Protein AF-A0A0S7EN41-F1 (afdb_monomer_lite)

Radius of gyration: 33.63 Å; chains: 1; bounding box: 74×24×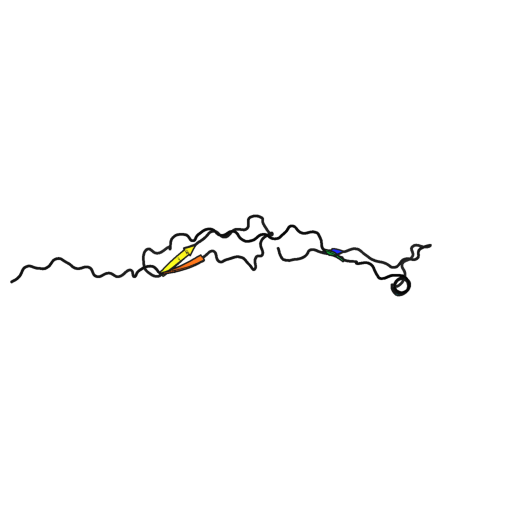102 Å

Secondary structure (DSSP, 8-state):
-----EEE----EE-TTT--EE-THHHHTTSPPPPSEEEPP-PPP-PPEEPPP---S-SSSEEEEE--EE-SSTTTS-GGGPPPSEEEEE---S----PPPPPPP-

Structure (mmCIF, N/CA/C/O backbone):
data_AF-A0A0S7EN41-F1
#
_entry.id   AF-A0A0S7EN41-F1
#
loop_
_atom_site.group_PDB
_atom_site.id
_atom_site.type_symbol
_atom_site.label_atom_id
_atom_site.label_alt_id
_atom_site.label_comp_id
_atom_site.label_asym_id
_atom_site.label_entity_id
_atom_site.label_seq_id
_atom_site.pdbx_PDB_ins_code
_atom_site.Cartn_x
_atom_site.Cartn_y
_atom_site.Cartn_z
_atom_site.occupancy
_atom_site.B_iso_or_equiv
_atom_site.auth_seq_id
_atom_site.auth_comp_id
_atom_site.auth_asym_id
_atom_site.auth_atom_id
_atom_site.pdbx_PDB_model_num
ATOM 1 N N . CYS A 1 1 ? 4.178 3.825 -6.348 1.00 71.81 1 CYS A N 1
ATOM 2 C CA . CYS A 1 1 ? 5.405 3.007 -6.359 1.00 71.81 1 CYS A CA 1
ATOM 3 C C . CYS A 1 1 ? 5.041 1.666 -6.977 1.00 71.81 1 CYS A C 1
ATOM 5 O O . CYS A 1 1 ? 3.946 1.200 -6.700 1.00 71.81 1 CYS A O 1
ATOM 7 N N . GLY A 1 2 ? 5.892 1.078 -7.824 1.00 65.38 2 GLY A N 1
ATOM 8 C CA . GLY A 1 2 ? 5.617 -0.250 -8.403 1.00 65.38 2 GLY A CA 1
ATOM 9 C C . GLY A 1 2 ? 5.569 -0.317 -9.929 1.00 65.38 2 GLY A C 1
ATOM 10 O O . GLY A 1 2 ? 5.233 -1.357 -10.482 1.00 65.38 2 GLY A O 1
ATOM 11 N N . SER A 1 3 ? 5.938 0.754 -10.633 1.00 71.50 3 SER A N 1
ATOM 12 C CA . SER A 1 3 ? 6.111 0.711 -12.088 1.00 71.50 3 SER A CA 1
ATOM 13 C C . SER A 1 3 ? 7.422 1.387 -12.461 1.00 71.50 3 SER A C 1
ATOM 15 O O . SER A 1 3 ? 7.564 2.608 -12.341 1.00 71.50 3 SER A O 1
ATOM 17 N N . VAL A 1 4 ? 8.387 0.577 -12.904 1.00 76.31 4 VAL A N 1
ATOM 18 C CA . VAL A 1 4 ? 9.667 1.065 -13.423 1.00 76.31 4 VAL A CA 1
ATOM 19 C C . VAL A 1 4 ? 9.377 1.865 -14.688 1.00 76.31 4 VAL A C 1
ATOM 21 O O . VAL A 1 4 ? 9.035 1.300 -15.728 1.00 76.31 4 VAL A O 1
ATOM 24 N N . ARG A 1 5 ? 9.503 3.193 -14.610 1.00 81.88 5 ARG A N 1
ATOM 25 C CA . ARG A 1 5 ? 9.435 4.031 -15.812 1.00 81.88 5 ARG A CA 1
ATOM 26 C C . ARG A 1 5 ? 10.662 3.745 -16.666 1.00 81.88 5 ARG A C 1
ATOM 28 O O . ARG A 1 5 ? 11.782 3.752 -16.156 1.00 81.88 5 ARG A O 1
ATOM 35 N N . ARG A 1 6 ? 10.449 3.511 -17.959 1.00 88.94 6 ARG A N 1
ATOM 36 C CA . ARG A 1 6 ? 11.523 3.358 -18.943 1.00 88.94 6 ARG A CA 1
ATOM 37 C C . ARG A 1 6 ? 11.561 4.572 -19.860 1.00 88.94 6 ARG A C 1
ATOM 39 O O . ARG A 1 6 ? 10.518 5.095 -20.240 1.00 88.94 6 ARG A O 1
ATOM 46 N N . ARG A 1 7 ? 12.769 4.994 -20.226 1.00 90.31 7 ARG A N 1
ATOM 47 C CA . ARG A 1 7 ? 13.026 5.919 -21.335 1.00 90.31 7 ARG A CA 1
ATOM 48 C C . ARG A 1 7 ? 13.486 5.127 -22.551 1.00 90.31 7 ARG A C 1
ATOM 50 O O . ARG A 1 7 ? 14.232 4.161 -22.393 1.00 90.31 7 ARG A O 1
ATOM 57 N N . HIS A 1 8 ? 13.067 5.556 -23.735 1.00 93.88 8 HIS A N 1
ATOM 58 C CA . HIS A 1 8 ? 13.398 4.915 -25.005 1.00 93.88 8 HIS A CA 1
ATOM 59 C C . HIS A 1 8 ? 14.247 5.849 -25.872 1.00 93.88 8 HIS A C 1
ATOM 61 O O . HIS A 1 8 ? 14.095 7.067 -25.807 1.00 93.88 8 HIS A O 1
ATOM 67 N N . ARG A 1 9 ? 15.139 5.273 -26.677 1.00 93.19 9 ARG A N 1
ATOM 68 C CA . ARG A 1 9 ? 15.872 5.960 -27.744 1.00 93.19 9 ARG A CA 1
ATOM 69 C C . ARG A 1 9 ? 15.840 5.118 -29.009 1.00 93.19 9 ARG A C 1
ATOM 71 O O . ARG A 1 9 ? 15.860 3.886 -28.926 1.00 93.19 9 ARG A O 1
ATOM 78 N N . ASP A 1 10 ? 15.832 5.783 -30.156 1.00 92.12 10 ASP A N 1
ATOM 79 C CA . ASP A 1 10 ? 15.975 5.083 -31.424 1.00 92.12 10 ASP A CA 1
ATOM 80 C C . ASP A 1 10 ? 17.423 4.612 -31.614 1.00 92.12 10 ASP A C 1
ATOM 82 O O . ASP A 1 10 ? 18.377 5.288 -31.224 1.00 92.12 10 ASP A O 1
ATOM 86 N N . VAL A 1 11 ? 17.579 3.408 -32.160 1.00 92.94 11 VAL A N 1
ATOM 87 C CA . VAL A 1 11 ? 18.883 2.777 -32.387 1.00 92.94 11 VAL A CA 1
ATOM 88 C C . VAL A 1 11 ? 18.894 2.235 -33.803 1.00 92.94 11 VAL A C 1
ATOM 90 O O . VAL A 1 11 ? 18.294 1.183 -34.065 1.00 92.94 11 VAL A O 1
ATOM 93 N N . GLN A 1 12 ? 19.619 2.936 -34.674 1.00 92.81 12 GLN A N 1
ATOM 94 C CA . GLN A 1 12 ? 19.792 2.589 -36.081 1.00 92.81 12 GLN A CA 1
ATOM 95 C C . GLN A 1 12 ? 21.239 2.199 -36.373 1.00 92.81 12 GLN A C 1
ATOM 97 O O . GLN A 1 12 ? 22.179 2.796 -35.851 1.00 92.81 12 GLN A O 1
ATOM 102 N N . CYS A 1 13 ? 21.405 1.185 -37.218 1.00 92.88 13 CYS A N 1
ATOM 103 C CA . CYS A 1 13 ? 22.692 0.891 -37.832 1.00 92.88 13 CYS A CA 1
ATOM 104 C C . CYS A 1 13 ? 22.906 1.926 -38.934 1.00 92.88 13 CYS A C 1
ATOM 106 O O . CYS A 1 13 ? 22.029 2.085 -39.780 1.00 92.88 13 CYS A O 1
ATOM 108 N N . VAL A 1 14 ? 24.025 2.641 -38.914 1.00 94.31 14 VAL A N 1
ATOM 109 C CA . VAL A 1 14 ? 24.341 3.648 -39.930 1.00 94.31 14 VAL A CA 1
ATOM 110 C C . VAL A 1 14 ? 25.723 3.396 -40.497 1.00 94.31 14 VAL A C 1
ATOM 112 O O . VAL A 1 14 ? 26.624 2.960 -39.783 1.00 94.31 14 VAL A O 1
ATOM 115 N N . ASP A 1 15 ? 25.881 3.691 -41.779 1.00 91.06 15 ASP A N 1
ATOM 116 C CA . ASP A 1 15 ? 27.187 3.714 -42.418 1.00 91.06 15 ASP A CA 1
ATOM 117 C C . ASP A 1 15 ? 28.048 4.863 -41.859 1.00 91.06 15 ASP A C 1
ATOM 119 O O . ASP A 1 15 ? 27.556 5.971 -41.612 1.00 91.06 15 ASP A O 1
ATOM 123 N N . SER A 1 16 ? 29.340 4.616 -41.643 1.00 87.38 16 SER A N 1
ATOM 124 C CA . SER A 1 16 ? 30.233 5.594 -41.013 1.00 87.38 16 SER A CA 1
ATOM 125 C C . SER A 1 16 ? 30.542 6.785 -41.921 1.00 87.38 16 SER A C 1
ATOM 127 O O . SER A 1 16 ? 30.726 7.889 -41.404 1.00 87.38 16 SER A O 1
ATOM 129 N N . GLN A 1 17 ? 30.542 6.577 -43.242 1.00 90.56 17 GLN A N 1
ATOM 130 C CA . GLN A 1 17 ? 30.896 7.587 -44.241 1.00 90.56 17 GLN A CA 1
ATOM 131 C C . GLN A 1 17 ? 29.688 8.432 -44.648 1.00 90.56 17 GLN A C 1
ATOM 133 O O . GLN A 1 17 ? 29.730 9.657 -44.611 1.00 90.56 17 GLN A O 1
ATOM 138 N N . SER A 1 18 ? 28.587 7.774 -45.003 1.00 90.31 18 SER A N 1
ATOM 139 C CA . SER A 1 18 ? 27.397 8.415 -45.570 1.00 90.31 18 SER A CA 1
ATOM 140 C C . SER A 1 18 ? 26.302 8.717 -44.546 1.00 90.31 18 SER A C 1
ATOM 142 O O . SER A 1 18 ? 25.303 9.343 -44.894 1.00 90.31 18 SER A O 1
ATOM 144 N N . LYS A 1 19 ? 26.443 8.241 -43.297 1.00 90.12 19 LYS A N 1
ATOM 145 C CA . LYS A 1 19 ? 25.397 8.282 -42.251 1.00 90.12 19 LYS A CA 1
ATOM 146 C C . LYS A 1 19 ? 24.065 7.656 -42.679 1.00 90.12 19 LYS A C 1
ATOM 148 O O . LYS A 1 19 ? 23.045 7.852 -42.021 1.00 90.12 19 LYS A O 1
ATOM 153 N N . ARG A 1 20 ? 24.060 6.878 -43.764 1.00 92.88 20 ARG A N 1
ATOM 154 C CA . ARG A 1 20 ? 22.857 6.247 -44.293 1.00 92.88 20 ARG A CA 1
ATOM 155 C C . ARG A 1 20 ? 22.399 5.125 -43.356 1.00 92.88 20 ARG A C 1
ATOM 157 O O . ARG A 1 20 ? 23.238 4.320 -42.949 1.00 92.88 20 ARG A O 1
ATOM 164 N N . PRO A 1 21 ? 21.094 5.014 -43.054 1.00 92.81 21 PRO A N 1
ATOM 165 C CA . PRO A 1 21 ? 20.569 3.896 -42.286 1.00 92.81 21 PRO A CA 1
ATOM 166 C C . PRO A 1 21 ? 20.700 2.585 -43.068 1.00 92.81 21 PRO A C 1
ATOM 168 O O . PRO A 1 21 ? 20.321 2.479 -44.237 1.00 92.81 21 PRO A O 1
ATOM 171 N N . LEU A 1 22 ? 21.235 1.576 -42.393 1.00 92.06 22 LEU A N 1
ATOM 172 C CA . LEU A 1 22 ? 21.450 0.224 -42.881 1.00 92.06 22 LEU A CA 1
ATOM 173 C C . LEU A 1 22 ? 20.599 -0.773 -42.092 1.00 92.06 22 LEU A C 1
ATOM 175 O O . LEU A 1 22 ? 20.102 -0.505 -40.995 1.00 92.06 22 LEU A O 1
ATOM 179 N N . ARG A 1 23 ? 20.463 -1.980 -42.645 1.00 91.00 23 ARG A N 1
ATOM 180 C CA . ARG A 1 23 ? 19.815 -3.091 -41.939 1.00 91.00 23 ARG A CA 1
ATOM 181 C C . ARG A 1 23 ? 20.686 -3.568 -40.763 1.00 91.00 23 ARG A C 1
ATOM 183 O O . ARG A 1 23 ? 21.906 -3.617 -40.926 1.00 91.00 23 ARG A O 1
ATOM 190 N N . PRO A 1 24 ? 20.091 -3.998 -39.630 1.00 90.25 24 PRO A N 1
ATOM 191 C CA . PRO A 1 24 ? 20.824 -4.341 -38.405 1.00 90.25 24 PRO A CA 1
ATOM 192 C C . PRO A 1 24 ? 21.929 -5.391 -38.561 1.00 90.25 24 PRO A C 1
ATOM 194 O O . PRO A 1 24 ? 22.927 -5.311 -37.849 1.00 90.25 24 PRO A O 1
ATOM 197 N N . PHE A 1 25 ? 21.777 -6.341 -39.490 1.00 90.69 25 PHE A N 1
ATOM 198 C CA . PHE A 1 25 ? 22.745 -7.424 -39.689 1.00 90.69 25 PHE A CA 1
ATOM 199 C C . PHE A 1 25 ? 24.149 -6.923 -40.056 1.00 90.69 25 PHE A C 1
ATOM 201 O O . PHE A 1 25 ? 25.126 -7.554 -39.673 1.00 90.69 25 PHE A O 1
ATOM 208 N N . HIS A 1 26 ? 24.262 -5.768 -40.726 1.00 91.38 26 HIS A N 1
ATOM 209 C CA . HIS A 1 26 ? 25.560 -5.179 -41.077 1.00 91.38 26 HIS A CA 1
ATOM 210 C C . HIS A 1 26 ? 26.342 -4.709 -39.845 1.00 91.38 26 HIS A C 1
ATOM 212 O O . HIS A 1 26 ? 27.567 -4.736 -39.849 1.00 91.38 26 HIS A O 1
ATOM 218 N N . CYS A 1 27 ? 25.643 -4.271 -38.793 1.00 91.69 27 CYS A N 1
ATOM 219 C CA . CYS A 1 27 ? 26.278 -3.860 -37.544 1.00 91.69 27 CYS A CA 1
ATOM 220 C C . CYS A 1 27 ? 26.481 -5.042 -36.584 1.00 91.69 27 CYS A C 1
ATOM 222 O O . CYS A 1 27 ? 27.441 -5.024 -35.824 1.00 91.69 27 CYS A O 1
ATOM 224 N N . GLN A 1 28 ? 25.622 -6.071 -36.627 1.00 90.50 28 GLN A N 1
ATOM 225 C CA . GLN A 1 28 ? 25.680 -7.237 -35.727 1.00 90.50 28 GLN A CA 1
ATOM 226 C C . GLN A 1 28 ? 26.974 -8.049 -35.842 1.00 90.50 28 GLN A C 1
ATOM 228 O O . GLN A 1 28 ? 27.414 -8.630 -34.854 1.00 90.50 28 GLN A O 1
ATOM 233 N N . THR A 1 29 ? 27.585 -8.087 -37.027 1.00 86.88 29 THR A N 1
ATOM 234 C CA . THR A 1 29 ? 28.872 -8.761 -37.257 1.00 86.88 29 THR A CA 1
ATOM 235 C C . THR A 1 29 ? 30.056 -8.015 -36.641 1.00 86.88 29 THR A C 1
ATOM 237 O O . THR A 1 29 ? 31.105 -8.613 -36.435 1.00 86.88 29 THR A O 1
ATOM 240 N N . VAL A 1 30 ? 29.898 -6.718 -36.354 1.00 88.00 30 VAL A N 1
ATOM 241 C CA . VAL A 1 30 ? 30.955 -5.839 -35.829 1.00 88.00 30 VAL A CA 1
ATOM 242 C C . VAL A 1 30 ? 30.760 -5.561 -34.337 1.00 88.00 30 VAL A C 1
ATOM 244 O O . VAL A 1 30 ? 31.728 -5.438 -33.593 1.00 88.00 30 VAL A O 1
ATOM 247 N N . SER A 1 31 ? 29.511 -5.424 -33.885 1.00 88.56 31 SER A N 1
ATOM 248 C CA . SER A 1 31 ? 29.165 -5.025 -32.521 1.00 88.56 31 SER A CA 1
ATOM 249 C C . SER A 1 31 ? 27.721 -5.407 -32.168 1.00 88.56 31 SER A C 1
ATOM 251 O O . SER A 1 31 ? 26.848 -5.546 -33.029 1.00 88.56 31 SER A O 1
ATOM 253 N N . SER A 1 32 ? 27.441 -5.568 -30.874 1.00 91.19 32 SER A N 1
ATOM 254 C CA . SER A 1 32 ? 26.085 -5.818 -30.392 1.00 91.19 32 SER A CA 1
ATOM 255 C C . SER A 1 32 ? 25.219 -4.554 -30.455 1.00 91.19 32 SER A C 1
ATOM 257 O O . SER A 1 32 ? 25.675 -3.424 -30.268 1.00 91.19 32 SER A O 1
ATOM 259 N N . ARG A 1 33 ? 23.917 -4.735 -30.716 1.00 90.75 33 ARG A N 1
ATOM 260 C CA . ARG A 1 33 ? 22.969 -3.614 -30.753 1.00 90.75 33 ARG A CA 1
ATOM 261 C C . ARG A 1 33 ? 22.894 -2.962 -29.364 1.00 90.75 33 ARG A C 1
ATOM 263 O O . ARG A 1 33 ? 22.559 -3.653 -28.401 1.00 90.75 33 ARG A O 1
ATOM 270 N N . PRO A 1 34 ? 23.127 -1.644 -29.241 1.00 92.69 34 PRO A N 1
ATOM 271 C CA . PRO A 1 34 ? 23.068 -0.985 -27.947 1.00 92.69 34 PRO A CA 1
ATOM 272 C C . PRO A 1 34 ? 21.635 -0.957 -27.404 1.00 92.69 34 PRO A C 1
ATOM 274 O O . PRO A 1 34 ? 20.660 -0.968 -28.160 1.00 92.69 34 PRO A O 1
ATOM 277 N N . LEU A 1 35 ? 21.508 -0.869 -26.077 1.00 92.50 35 LEU A N 1
ATOM 278 C CA . LEU A 1 35 ? 20.211 -0.790 -25.404 1.00 92.50 35 LEU A CA 1
ATOM 279 C C . LEU A 1 35 ? 19.401 0.408 -25.926 1.00 92.50 35 LEU A C 1
ATOM 281 O O . LEU A 1 35 ? 19.878 1.550 -25.912 1.00 92.50 35 LEU A O 1
ATOM 285 N N . SER A 1 36 ? 18.172 0.139 -26.367 1.00 92.94 36 SER A N 1
ATOM 286 C CA . SER A 1 36 ? 17.199 1.138 -26.831 1.00 92.94 36 SER A CA 1
ATOM 287 C C . SER A 1 36 ? 16.251 1.605 -25.727 1.00 92.94 36 SER A C 1
ATOM 289 O O . SER A 1 36 ? 15.540 2.588 -25.907 1.00 92.94 36 SER A O 1
ATOM 291 N N . ALA A 1 37 ? 16.253 0.937 -24.573 1.00 92.94 37 ALA A N 1
ATOM 292 C CA . ALA A 1 37 ? 15.468 1.320 -23.412 1.00 92.94 37 ALA A CA 1
ATOM 293 C C . ALA A 1 37 ? 16.325 1.270 -22.147 1.00 92.94 37 ALA A C 1
ATOM 295 O O . ALA A 1 37 ? 17.100 0.335 -21.948 1.00 92.94 37 ALA A O 1
ATOM 296 N N . LEU A 1 38 ? 16.170 2.271 -21.284 1.00 91.25 38 LEU A N 1
ATOM 297 C CA . LEU A 1 38 ? 16.825 2.335 -19.979 1.00 91.25 38 LEU A CA 1
ATOM 298 C C . LEU A 1 38 ? 15.791 2.645 -18.899 1.00 91.25 38 LEU A C 1
ATOM 300 O O . LEU A 1 38 ? 14.854 3.409 -19.132 1.00 91.25 38 LEU A O 1
ATOM 304 N N . GLY A 1 39 ? 15.974 2.072 -17.711 1.00 89.12 39 GLY A N 1
ATOM 305 C CA . GLY A 1 39 ? 15.197 2.458 -16.537 1.00 89.12 39 GLY A CA 1
ATOM 306 C C . GLY A 1 39 ? 15.495 3.906 -16.155 1.00 89.12 39 GLY A C 1
ATOM 307 O O . GLY A 1 39 ? 16.648 4.341 -16.179 1.00 89.12 39 GLY A O 1
ATOM 308 N N . CYS A 1 40 ? 14.459 4.664 -15.821 1.00 85.12 40 CYS A N 1
ATOM 309 C CA . CYS A 1 40 ? 14.638 5.969 -15.207 1.00 85.12 40 CYS A CA 1
ATOM 310 C C . CYS A 1 40 ? 14.995 5.775 -13.726 1.00 85.12 40 CYS A C 1
ATOM 312 O O . CYS A 1 40 ? 14.361 4.943 -13.070 1.00 85.12 40 CYS A O 1
ATOM 314 N N . PRO A 1 41 ? 15.953 6.543 -13.176 1.00 81.31 41 PRO A N 1
ATOM 315 C CA . PRO A 1 41 ? 16.206 6.535 -11.742 1.00 81.31 41 PRO A CA 1
ATOM 316 C C . PRO A 1 41 ? 14.923 6.941 -11.015 1.00 81.31 41 PRO A C 1
ATOM 318 O O . PRO A 1 41 ? 14.313 7.967 -11.324 1.00 81.31 41 PRO A O 1
ATOM 321 N N . GLN A 1 42 ? 14.477 6.098 -10.088 1.00 77.81 42 GLN A N 1
ATOM 322 C CA . GLN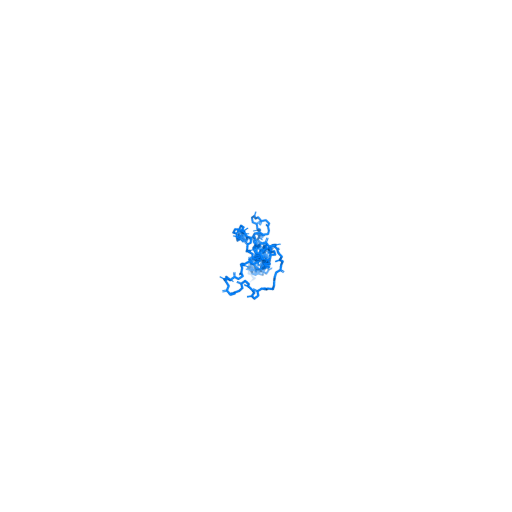 A 1 42 ? 13.287 6.353 -9.288 1.00 77.81 42 GLN A CA 1
ATOM 323 C C . GLN A 1 42 ? 13.688 6.587 -7.842 1.00 77.81 42 GLN A C 1
ATOM 325 O O . GLN A 1 42 ? 14.605 5.948 -7.328 1.00 77.81 42 GLN A O 1
ATOM 330 N N . LYS A 1 43 ? 12.976 7.502 -7.180 1.00 82.62 43 LYS A N 1
ATOM 331 C CA . LYS A 1 43 ? 13.083 7.636 -5.730 1.00 82.62 43 LYS A CA 1
ATOM 332 C C . LYS A 1 43 ? 12.700 6.298 -5.080 1.00 82.62 43 LYS A C 1
ATOM 334 O O . LYS A 1 43 ? 11.774 5.644 -5.573 1.00 82.62 43 LYS A O 1
ATOM 339 N N . PRO A 1 44 ? 13.356 5.909 -3.975 1.00 85.44 44 PRO A N 1
ATOM 340 C CA . PRO A 1 44 ? 12.998 4.694 -3.261 1.00 85.44 44 PRO A CA 1
ATOM 341 C C . PRO A 1 44 ? 11.536 4.755 -2.813 1.00 85.44 44 PRO A C 1
ATOM 343 O O . PRO A 1 44 ? 11.003 5.827 -2.498 1.00 85.44 44 PRO A O 1
ATOM 346 N N . CYS A 1 45 ? 10.881 3.601 -2.801 1.00 88.00 45 CYS A N 1
ATOM 347 C CA . CYS A 1 45 ? 9.520 3.498 -2.299 1.00 88.00 45 CYS A CA 1
ATOM 348 C C . CYS A 1 45 ? 9.469 3.747 -0.791 1.00 88.00 45 CYS A C 1
ATOM 350 O O . CYS A 1 45 ? 10.453 3.549 -0.082 1.00 88.00 45 CYS A O 1
ATOM 352 N N . MET A 1 46 ? 8.314 4.203 -0.322 1.00 91.19 46 MET A N 1
ATOM 353 C CA . MET A 1 46 ? 8.024 4.382 1.095 1.00 91.19 46 MET A CA 1
ATOM 354 C C . MET A 1 46 ? 7.006 3.350 1.558 1.00 91.19 46 MET A C 1
ATOM 356 O O . MET A 1 46 ? 6.205 2.845 0.767 1.00 91.19 46 MET A O 1
ATOM 360 N N . ASN A 1 47 ? 7.035 3.080 2.856 1.00 92.88 47 ASN A N 1
ATOM 361 C CA . ASN A 1 47 ? 6.021 2.278 3.515 1.00 92.88 47 ASN A CA 1
ATOM 362 C C . ASN A 1 47 ? 4.852 3.165 3.947 1.00 92.88 47 ASN A C 1
ATOM 364 O O . ASN A 1 47 ? 5.010 4.370 4.149 1.00 92.88 47 ASN A O 1
ATOM 368 N N . TRP A 1 48 ? 3.682 2.547 4.081 1.00 95.62 48 TRP A N 1
ATOM 369 C CA . TRP A 1 48 ? 2.535 3.192 4.707 1.00 95.62 48 TRP A CA 1
ATOM 370 C C . TRP A 1 48 ? 2.823 3.444 6.182 1.00 95.62 48 TRP A C 1
ATOM 372 O O . TRP A 1 48 ? 3.358 2.573 6.869 1.00 95.62 48 TRP A O 1
ATOM 382 N N . THR A 1 49 ? 2.428 4.618 6.660 1.00 96.62 49 THR A N 1
ATOM 383 C CA . THR A 1 49 ? 2.459 4.944 8.081 1.00 96.62 49 THR A CA 1
ATOM 384 C C . THR A 1 49 ? 1.086 4.669 8.672 1.00 96.62 49 THR A C 1
ATOM 386 O O . THR A 1 49 ? 0.068 5.059 8.096 1.00 96.62 49 THR A O 1
ATOM 389 N N . VAL A 1 50 ? 1.066 3.992 9.820 1.00 97.62 50 VAL A N 1
ATOM 390 C CA . VAL A 1 50 ? -0.159 3.644 10.544 1.00 97.62 50 VAL A CA 1
ATOM 391 C C . VAL A 1 50 ? -0.124 4.233 11.949 1.00 97.62 50 VAL A C 1
ATOM 393 O O . VAL A 1 50 ? 0.913 4.195 12.612 1.00 97.62 50 VAL A O 1
ATOM 396 N N . SER A 1 51 ? -1.248 4.777 12.406 1.00 97.31 51 SER A N 1
ATOM 397 C CA . SER A 1 51 ? -1.428 5.120 13.816 1.00 97.31 51 SER A CA 1
ATOM 398 C C . SER A 1 51 ? -1.816 3.881 14.631 1.00 97.31 51 SER A C 1
ATOM 400 O O . SER A 1 51 ? -2.236 2.864 14.062 1.00 97.31 51 SER A O 1
ATOM 402 N N . PRO A 1 52 ? -1.752 3.963 15.971 1.00 97.12 52 PRO A N 1
ATOM 403 C CA . PRO A 1 52 ? -2.482 3.041 16.828 1.00 97.12 52 PRO A CA 1
ATOM 404 C C . PRO A 1 52 ? -3.975 3.029 16.483 1.00 97.12 52 PRO A C 1
ATOM 406 O O . PRO A 1 52 ? -4.505 4.002 15.934 1.00 97.12 52 PRO A O 1
ATOM 409 N N . TRP A 1 53 ? -4.640 1.92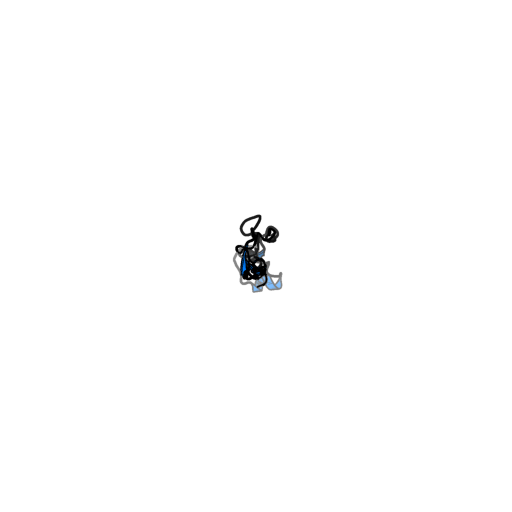8 16.824 1.00 97.19 53 TRP A N 1
ATOM 410 C CA . TRP A 1 53 ? -6.093 1.840 16.751 1.00 97.19 53 TRP A CA 1
ATOM 411 C C . TRP A 1 53 ? -6.749 2.817 17.725 1.00 97.19 53 TRP A C 1
ATOM 413 O O . TRP A 1 53 ? -6.313 2.951 18.870 1.00 97.19 53 TRP A O 1
ATOM 423 N N . GLY A 1 54 ? -7.811 3.470 17.265 1.00 96.12 54 GLY A N 1
ATOM 424 C CA . GLY A 1 54 ? -8.713 4.242 18.100 1.00 96.12 54 GLY A CA 1
ATOM 425 C C . GLY A 1 54 ? -9.546 3.356 19.025 1.00 96.12 54 GLY A C 1
ATOM 426 O O . GLY A 1 54 ? -9.439 2.125 19.038 1.00 96.12 54 GLY A O 1
ATOM 427 N N . LEU A 1 55 ? -10.397 4.011 19.811 1.00 94.44 55 LEU A N 1
ATOM 428 C CA . LEU A 1 55 ? -11.370 3.321 20.648 1.00 94.44 55 LEU A CA 1
ATOM 429 C C . LEU A 1 55 ? -12.391 2.580 19.779 1.00 94.44 55 LEU A C 1
ATOM 431 O O . LEU A 1 55 ? -12.676 2.970 18.647 1.00 94.44 55 LEU A O 1
ATOM 435 N N . CYS A 1 56 ? -12.933 1.500 20.332 1.00 95.25 56 CYS A N 1
ATOM 436 C CA . CYS A 1 56 ? -14.055 0.805 19.722 1.00 95.25 56 CYS A CA 1
ATOM 437 C C . CYS A 1 56 ? -15.284 1.727 19.726 1.00 95.25 56 CYS A C 1
ATOM 439 O O . CYS A 1 56 ? -15.517 2.431 20.707 1.00 95.25 56 CYS A O 1
ATOM 441 N N . SER A 1 57 ? -16.063 1.724 18.645 1.00 93.94 57 SER A N 1
ATOM 442 C CA . SER A 1 57 ? -17.268 2.549 18.506 1.00 93.94 57 SER A CA 1
ATOM 443 C C . SER A 1 57 ? -18.365 2.188 19.514 1.00 93.94 57 SER A C 1
ATOM 445 O O . SER A 1 57 ? -19.168 3.041 19.885 1.00 93.94 57 SER A O 1
ATOM 447 N N . GLY A 1 58 ? -18.410 0.924 19.945 1.00 88.81 58 GLY A N 1
ATOM 448 C CA . GLY A 1 58 ? -19.324 0.433 20.973 1.00 88.81 58 GLY A CA 1
ATOM 449 C C . GLY A 1 58 ? -18.775 0.623 22.388 1.00 88.81 58 GLY A C 1
ATOM 450 O O . GLY A 1 58 ? -17.572 0.742 22.601 1.00 88.81 58 GLY A O 1
ATOM 451 N N . SER A 1 59 ? -19.664 0.604 23.380 1.00 88.25 59 SER A N 1
ATOM 452 C CA . SER A 1 59 ? -19.304 0.540 24.807 1.00 88.25 59 SER A CA 1
ATOM 453 C C . SER A 1 59 ? -19.379 -0.884 25.378 1.00 88.25 59 SER A C 1
ATOM 455 O O . SER A 1 59 ? -18.807 -1.166 26.430 1.00 88.25 59 SER A O 1
ATOM 457 N N . CYS A 1 60 ? -20.052 -1.792 24.671 1.00 89.94 60 CYS A N 1
ATOM 458 C CA . CYS A 1 60 ? -20.199 -3.213 24.969 1.00 89.94 60 CYS A CA 1
ATOM 459 C C . CYS A 1 60 ? -20.570 -3.962 23.670 1.00 89.94 60 CYS A C 1
ATOM 461 O O . CYS A 1 60 ? -21.037 -3.339 22.718 1.00 89.94 60 CYS A O 1
ATOM 463 N N . GLY A 1 61 ? -20.366 -5.279 23.616 1.00 90.50 61 GLY A N 1
ATOM 464 C CA . GLY A 1 61 ? -20.651 -6.092 22.426 1.00 90.50 61 GLY A CA 1
ATOM 465 C C . GLY A 1 61 ? -19.679 -5.866 21.260 1.00 90.50 61 GLY A C 1
ATOM 466 O O . GLY A 1 61 ? -18.516 -5.523 21.471 1.00 90.50 61 GLY A O 1
ATOM 467 N N . GLU A 1 62 ? -20.142 -6.105 20.033 1.00 93.94 62 GLU A N 1
ATOM 468 C CA . GLU A 1 62 ? -19.350 -5.911 18.811 1.00 93.94 62 GLU A CA 1
ATOM 469 C C . GLU A 1 62 ? -19.367 -4.442 18.363 1.00 93.94 62 GLU A C 1
ATOM 471 O O . GLU A 1 62 ? -20.370 -3.738 18.487 1.00 93.94 62 GLU A O 1
ATOM 476 N N . GLY A 1 63 ? -18.254 -3.976 17.808 1.00 93.88 63 GLY A N 1
ATOM 477 C CA . GLY A 1 63 ? -18.112 -2.636 17.255 1.00 93.88 63 GLY A CA 1
ATOM 478 C C . GLY A 1 63 ? -16.990 -2.560 16.227 1.00 93.88 63 GLY A C 1
ATOM 479 O O . GLY A 1 63 ? -16.407 -3.571 15.830 1.00 93.88 63 GLY A O 1
ATOM 480 N N . ILE A 1 64 ? -16.676 -1.340 15.797 1.00 96.19 64 ILE A N 1
ATOM 481 C CA . ILE A 1 64 ? -15.604 -1.063 14.837 1.00 96.19 64 ILE A CA 1
ATOM 482 C C . ILE A 1 64 ? -14.627 -0.083 15.476 1.00 96.19 64 ILE A C 1
ATOM 484 O O . ILE A 1 64 ? -15.027 0.846 16.175 1.00 96.19 64 ILE A O 1
ATOM 488 N N . ARG A 1 65 ? -13.335 -0.287 15.240 1.00 96.56 65 ARG A N 1
ATOM 489 C CA . ARG A 1 65 ? -12.285 0.679 15.560 1.00 96.56 65 ARG A CA 1
ATOM 490 C C . ARG A 1 65 ? -11.569 1.103 14.291 1.00 96.56 65 ARG A C 1
ATOM 492 O O . ARG A 1 65 ? -11.379 0.305 13.373 1.00 96.56 65 ARG A O 1
ATOM 499 N N . GLU A 1 66 ? -11.150 2.357 14.273 1.00 97.38 66 GLU A N 1
ATOM 500 C CA . GLU A 1 66 ? -10.483 2.966 13.126 1.00 97.38 66 GLU A CA 1
ATOM 501 C C . GLU A 1 66 ? -9.048 3.352 13.481 1.00 97.38 66 GLU A C 1
ATOM 503 O O . GLU A 1 66 ? -8.718 3.590 14.645 1.00 97.38 66 GLU A O 1
ATOM 508 N N . ARG A 1 67 ? -8.172 3.421 12.481 1.00 97.75 67 ARG A N 1
ATOM 509 C CA . ARG A 1 67 ? -6.824 3.984 12.605 1.00 97.75 67 ARG A CA 1
ATOM 510 C C . ARG A 1 67 ? -6.493 4.829 11.389 1.00 97.75 67 ARG A C 1
ATOM 512 O O . ARG A 1 67 ? -6.972 4.584 10.287 1.00 97.75 67 ARG A O 1
ATOM 519 N N . LEU A 1 68 ? -5.586 5.779 11.565 1.00 97.50 68 LEU A N 1
ATOM 520 C CA . LEU A 1 68 ? -5.069 6.572 10.463 1.00 97.50 68 LEU A CA 1
ATOM 521 C C . LEU A 1 68 ? -4.055 5.749 9.670 1.00 97.50 68 LEU A C 1
ATOM 523 O O . LEU A 1 68 ? -3.071 5.254 10.220 1.00 97.50 68 LEU A O 1
ATOM 527 N N . VAL A 1 69 ? -4.282 5.644 8.362 1.00 97.50 69 VAL A N 1
ATOM 528 C CA . VAL A 1 69 ? -3.363 5.028 7.401 1.00 97.50 69 VAL A CA 1
ATOM 529 C C . VAL A 1 69 ? -3.063 6.053 6.322 1.00 97.50 69 VAL A C 1
ATOM 531 O O . VAL A 1 69 ? -3.947 6.440 5.559 1.00 97.50 69 VAL A O 1
ATOM 534 N N . TYR A 1 70 ? -1.816 6.507 6.242 1.00 95.12 70 TYR A N 1
ATOM 535 C CA . TYR A 1 70 ? -1.431 7.535 5.280 1.00 95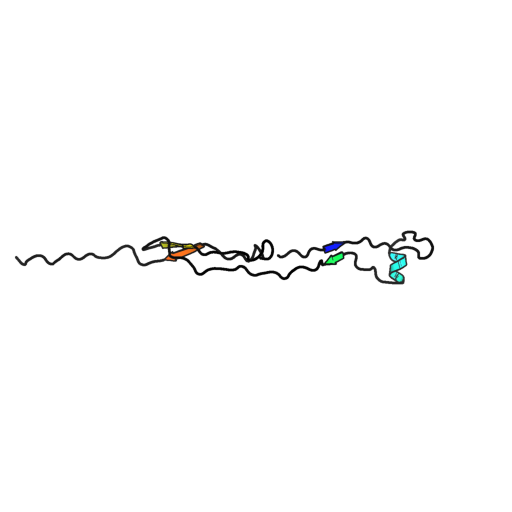.12 70 TYR A CA 1
ATOM 536 C C . TYR A 1 70 ? -0.063 7.266 4.664 1.00 95.12 70 TYR A C 1
ATOM 538 O O . TYR A 1 70 ? 0.785 6.564 5.219 1.00 95.12 70 TYR A O 1
ATOM 546 N N . CYS A 1 71 ? 0.132 7.820 3.470 1.00 95.12 71 CYS A N 1
ATOM 547 C CA . CYS A 1 71 ? 1.408 7.770 2.783 1.00 95.12 71 CYS A CA 1
ATOM 548 C C . CYS A 1 71 ? 2.146 9.097 2.998 1.00 95.12 71 CYS A C 1
ATOM 550 O O . CYS A 1 71 ? 1.578 10.136 2.657 1.00 95.12 71 CYS A O 1
ATOM 552 N N . PRO A 1 72 ? 3.391 9.090 3.510 1.00 93.12 72 PRO A N 1
ATOM 553 C CA . PRO A 1 72 ? 4.139 10.324 3.759 1.00 93.12 72 PRO A CA 1
ATOM 554 C C . PRO A 1 72 ? 4.346 11.196 2.513 1.00 93.12 72 PRO A C 1
ATOM 556 O O . PRO A 1 72 ? 4.377 12.416 2.615 1.00 93.12 72 PRO A O 1
ATOM 559 N N . GLU A 1 73 ? 4.473 10.582 1.333 1.00 89.44 73 GLU A N 1
ATOM 560 C CA . GLU A 1 73 ? 4.580 11.299 0.060 1.00 89.44 73 GLU A CA 1
ATOM 561 C C . GLU A 1 73 ? 3.689 10.630 -1.000 1.00 89.44 73 GLU A C 1
ATOM 563 O O . GLU A 1 73 ? 3.807 9.418 -1.230 1.00 89.44 73 GLU A O 1
ATOM 568 N N . PRO A 1 74 ? 2.814 11.389 -1.687 1.00 83.56 74 PRO A N 1
ATOM 569 C CA . PRO A 1 74 ? 1.920 10.849 -2.704 1.00 83.56 74 PRO A CA 1
ATOM 570 C C . PRO A 1 74 ? 2.652 9.994 -3.744 1.00 83.56 74 PRO A C 1
ATOM 572 O O . PRO A 1 74 ? 3.767 10.292 -4.168 1.00 83.56 74 PRO A O 1
ATOM 575 N N . HIS A 1 75 ? 2.019 8.899 -4.166 1.00 83.38 75 HIS A N 1
ATOM 576 C CA . HIS A 1 75 ? 2.552 7.947 -5.150 1.00 83.38 75 HIS A CA 1
ATOM 577 C C . HIS A 1 75 ? 3.863 7.231 -4.771 1.00 83.38 75 HIS A C 1
ATOM 579 O O . HIS A 1 75 ? 4.369 6.447 -5.584 1.00 83.38 75 HIS A O 1
ATOM 585 N N . ARG A 1 76 ? 4.409 7.415 -3.560 1.00 89.06 76 ARG A N 1
ATOM 586 C CA . ARG A 1 76 ? 5.603 6.682 -3.097 1.00 89.06 76 ARG A CA 1
ATOM 587 C C . ARG A 1 76 ? 5.302 5.423 -2.299 1.00 89.06 76 ARG A C 1
ATOM 589 O O . ARG A 1 76 ? 6.166 4.551 -2.256 1.00 89.06 76 ARG A O 1
ATOM 596 N N . CYS A 1 77 ? 4.087 5.271 -1.784 1.00 91.44 77 CYS A N 1
ATOM 597 C CA . CYS A 1 77 ? 3.605 4.007 -1.230 1.00 91.44 77 CYS A CA 1
ATOM 598 C C . CYS A 1 77 ? 2.966 3.142 -2.324 1.00 91.44 77 CYS A C 1
ATOM 600 O O . CYS A 1 77 ? 2.500 3.648 -3.354 1.00 91.44 77 CYS A O 1
ATOM 602 N N . SER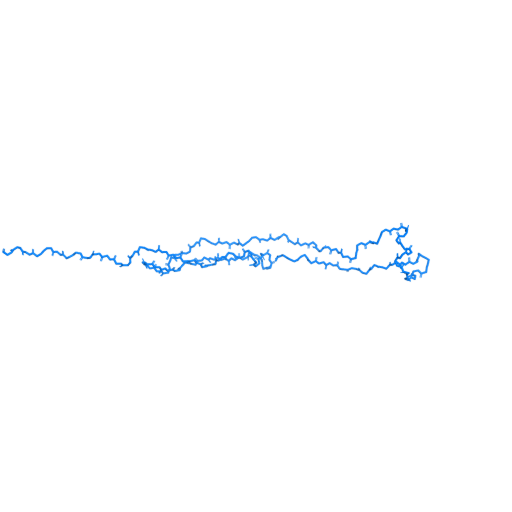 A 1 78 ? 3.000 1.824 -2.142 1.00 90.44 78 SER A N 1
ATOM 603 C CA . SER A 1 78 ? 2.299 0.886 -3.022 1.00 90.44 78 SER A CA 1
ATOM 604 C C . SER A 1 78 ? 0.847 0.769 -2.578 1.00 90.44 78 SER A C 1
ATOM 606 O O . SER A 1 78 ? 0.581 0.474 -1.419 1.00 90.44 78 SER A O 1
ATOM 608 N N . THR A 1 79 ? -0.108 0.975 -3.480 1.00 87.50 79 THR A N 1
ATOM 609 C CA . THR A 1 79 ? -1.536 0.813 -3.159 1.00 87.50 79 THR A CA 1
ATOM 610 C C . THR A 1 79 ? -1.873 -0.620 -2.753 1.00 87.50 79 THR A C 1
ATOM 612 O O . THR A 1 79 ? -2.719 -0.817 -1.891 1.00 87.50 79 THR A O 1
ATOM 615 N N . MET A 1 80 ? -1.149 -1.602 -3.298 1.00 88.19 80 MET A N 1
ATOM 616 C CA . MET A 1 80 ? -1.310 -3.023 -2.968 1.00 88.19 80 MET A CA 1
ATOM 617 C C . MET A 1 80 ? -0.877 -3.371 -1.541 1.00 88.19 80 MET A C 1
ATOM 619 O O . MET A 1 80 ? -1.281 -4.404 -1.025 1.00 88.19 80 MET A O 1
ATOM 623 N N . SER A 1 81 ? -0.040 -2.543 -0.911 1.00 90.69 81 SER A N 1
ATOM 624 C CA . SER A 1 81 ? 0.423 -2.761 0.462 1.00 90.69 81 SER A CA 1
ATOM 625 C C . SER A 1 81 ? -0.270 -1.859 1.479 1.00 90.69 81 SER A C 1
ATOM 627 O O . SER A 1 81 ? 0.213 -1.758 2.605 1.00 90.69 81 SER A O 1
ATOM 629 N N . ARG A 1 82 ? -1.359 -1.172 1.095 1.00 93.81 82 ARG A N 1
ATOM 630 C CA . ARG A 1 82 ? -2.114 -0.304 2.004 1.00 93.81 82 ARG A CA 1
ATOM 631 C C . ARG A 1 82 ? -2.778 -1.157 3.096 1.00 93.81 82 ARG A C 1
ATOM 633 O O . ARG A 1 82 ? -3.625 -1.981 2.762 1.00 93.81 82 ARG A O 1
ATOM 640 N N . PRO A 1 83 ? -2.431 -0.961 4.381 1.00 95.62 83 PRO A N 1
ATOM 641 C CA . PRO A 1 83 ? -3.105 -1.644 5.481 1.00 95.62 83 PRO A CA 1
ATOM 642 C C . PRO A 1 83 ? -4.558 -1.178 5.633 1.00 95.62 83 PRO A C 1
ATOM 644 O O . PRO A 1 83 ? -4.880 -0.041 5.286 1.00 95.62 83 PRO A O 1
ATOM 647 N N . ASN A 1 84 ? -5.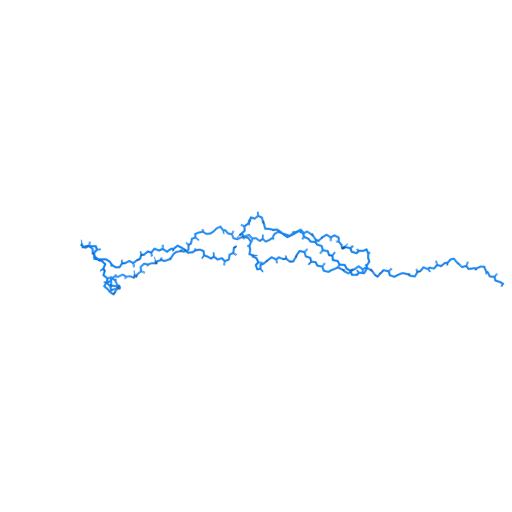407 -2.018 6.228 1.00 96.50 84 ASN A N 1
ATOM 648 C CA . ASN A 1 84 ? -6.785 -1.642 6.557 1.00 96.50 84 ASN A CA 1
ATOM 649 C C . ASN A 1 84 ? -6.812 -0.507 7.585 1.00 96.50 84 ASN A C 1
ATOM 651 O O . ASN A 1 84 ? -6.061 -0.548 8.565 1.00 96.50 84 ASN A O 1
ATOM 655 N N . ASP A 1 85 ? -7.681 0.474 7.371 1.00 97.25 85 ASP A N 1
ATOM 656 C CA . ASP A 1 85 ? -7.946 1.563 8.316 1.00 97.25 85 ASP A CA 1
ATOM 657 C C . ASP A 1 85 ? -9.087 1.254 9.298 1.00 97.25 85 ASP A C 1
ATOM 659 O O . ASP A 1 85 ? -9.235 1.966 10.286 1.00 97.25 85 ASP A O 1
ATOM 663 N N . THR A 1 86 ? -9.806 0.144 9.108 1.00 97.06 86 THR A N 1
ATOM 664 C CA . THR A 1 86 ? -10.913 -0.308 9.963 1.00 97.06 86 THR A CA 1
ATOM 665 C C . THR A 1 86 ? -10.733 -1.762 10.407 1.00 97.06 86 THR A C 1
ATOM 667 O O . THR A 1 86 ? -10.197 -2.596 9.671 1.00 97.06 86 THR A O 1
ATOM 670 N N . GLU A 1 87 ? -11.163 -2.071 11.631 1.00 96.25 87 GLU A N 1
ATOM 671 C CA . GLU A 1 87 ? -11.151 -3.424 12.196 1.00 96.25 87 GLU A CA 1
ATOM 672 C C . GLU A 1 87 ? -12.329 -3.632 13.159 1.00 96.25 87 GLU A C 1
ATOM 674 O O . GLU A 1 87 ? -12.751 -2.703 13.850 1.00 96.25 87 GLU A O 1
ATOM 679 N N . LEU A 1 88 ? -12.846 -4.862 13.225 1.00 95.50 88 LEU A N 1
ATOM 680 C CA . LEU A 1 88 ? -13.850 -5.258 14.213 1.00 95.50 88 LEU A CA 1
ATOM 681 C C . LEU A 1 88 ? -13.233 -5.357 15.615 1.00 95.50 88 LEU A C 1
ATOM 683 O O . LEU A 1 88 ? -12.124 -5.862 15.799 1.00 95.50 88 LEU A O 1
ATOM 687 N N . CYS A 1 89 ? -13.974 -4.906 16.620 1.00 94.06 89 CYS A N 1
ATOM 688 C CA . CYS A 1 89 ? -13.605 -5.008 18.026 1.00 94.06 89 CYS A CA 1
ATOM 689 C C . CYS A 1 89 ? -14.745 -5.619 18.837 1.00 94.06 89 CYS A C 1
ATOM 691 O O . CYS A 1 89 ? -15.901 -5.247 18.670 1.00 94.06 89 CYS A O 1
ATOM 693 N N . ASN A 1 90 ? -14.394 -6.529 19.747 1.00 92.31 90 ASN A N 1
ATOM 694 C CA . ASN A 1 90 ? -15.346 -7.216 20.615 1.00 92.31 90 ASN A CA 1
ATOM 695 C C . ASN A 1 90 ? -15.090 -6.815 22.067 1.00 92.31 90 ASN A C 1
ATOM 697 O O . ASN A 1 90 ? -14.038 -7.108 22.638 1.00 92.31 90 ASN A O 1
ATOM 701 N N . LEU A 1 91 ? -16.053 -6.108 22.646 1.00 89.75 91 LEU A N 1
ATOM 702 C CA . LEU A 1 91 ? -16.081 -5.689 24.040 1.00 89.75 91 LEU A CA 1
ATOM 703 C C . LEU A 1 91 ? -16.862 -6.701 24.885 1.00 89.75 91 LEU A C 1
ATOM 705 O O . LEU A 1 91 ? -17.414 -7.685 24.393 1.00 89.75 91 LEU A O 1
ATOM 709 N N . LYS A 1 92 ? -16.916 -6.452 26.196 1.00 88.31 92 LYS A N 1
ATOM 710 C CA . LYS A 1 92 ? -17.707 -7.268 27.125 1.00 88.31 92 LYS A CA 1
ATOM 711 C C . LYS A 1 92 ? -19.190 -7.245 26.750 1.00 88.31 92 LYS A C 1
ATOM 713 O O . LYS A 1 92 ? -19.669 -6.276 26.164 1.00 88.31 92 LYS A O 1
ATOM 718 N N . SER A 1 93 ? -19.915 -8.295 27.127 1.00 88.38 93 SER A N 1
ATOM 719 C CA . SER A 1 93 ? -21.361 -8.384 26.915 1.00 88.38 93 SER A CA 1
ATOM 720 C C . SER A 1 93 ? -22.093 -7.187 27.523 1.00 88.38 93 SER A C 1
ATOM 722 O O . SER A 1 93 ? -21.788 -6.766 28.638 1.00 88.38 93 SER A O 1
ATOM 724 N N . CYS A 1 94 ? -23.104 -6.681 26.818 1.00 87.94 94 CYS A N 1
ATOM 725 C CA . CYS A 1 94 ? -23.950 -5.591 27.311 1.00 87.94 94 CYS A CA 1
ATOM 726 C C . CYS A 1 94 ? -24.893 -6.012 28.455 1.00 87.94 94 CYS A C 1
ATOM 728 O O . CYS A 1 94 ? -25.487 -5.165 29.115 1.00 87.94 94 CYS A O 1
ATOM 730 N N . THR A 1 95 ? -25.053 -7.315 28.692 1.00 88.19 95 THR A N 1
ATOM 731 C CA . THR A 1 95 ? -25.967 -7.867 29.697 1.00 88.19 95 THR A CA 1
ATOM 732 C C . THR A 1 95 ? -25.256 -8.103 31.025 1.00 88.19 95 THR A C 1
ATOM 734 O O . THR A 1 95 ? -24.198 -8.734 31.057 1.00 88.19 95 THR A O 1
ATOM 737 N N . HIS A 1 96 ? -25.863 -7.656 32.124 1.00 87.38 96 HIS A N 1
ATOM 738 C CA . HIS A 1 96 ? -25.428 -7.960 33.485 1.00 87.38 96 HIS A CA 1
ATOM 739 C C . HIS A 1 96 ? -26.641 -8.236 34.379 1.00 87.38 96 HIS A C 1
ATOM 741 O O . HIS A 1 96 ? -27.719 -7.685 34.160 1.00 87.38 96 HIS A O 1
ATOM 747 N N . TRP A 1 97 ? -26.461 -9.092 35.386 1.00 87.81 97 TRP A N 1
ATOM 748 C CA . TRP A 1 97 ? -27.476 -9.319 36.410 1.00 87.81 97 TRP A CA 1
ATOM 749 C C . TRP A 1 97 ? -27.527 -8.115 37.346 1.00 87.81 97 TRP A C 1
ATOM 751 O O . TRP A 1 97 ? -26.497 -7.699 37.880 1.00 87.81 97 TRP A O 1
ATOM 761 N N . LYS A 1 98 ? -28.723 -7.567 37.554 1.00 91.56 98 LYS A N 1
ATOM 762 C CA . LYS A 1 98 ? -28.976 -6.553 38.575 1.00 91.56 98 LYS A CA 1
ATOM 763 C C . LYS A 1 98 ? -29.714 -7.225 39.723 1.00 91.56 98 LYS A C 1
ATOM 765 O O . LYS A 1 98 ? -30.830 -7.699 39.539 1.00 91.56 98 LYS A O 1
ATOM 770 N N . THR A 1 99 ? -29.085 -7.287 40.888 1.00 89.31 99 THR A N 1
ATOM 771 C CA . THR A 1 99 ? -29.743 -7.749 42.112 1.00 89.31 99 THR A CA 1
ATOM 772 C C . THR A 1 99 ? -30.412 -6.567 42.800 1.00 89.31 99 THR A C 1
ATOM 774 O O . THR A 1 99 ? -29.802 -5.503 42.928 1.00 89.31 99 THR A O 1
ATOM 777 N N . GLU A 1 100 ? -31.647 -6.750 43.251 1.00 87.19 100 GLU A N 1
ATOM 778 C CA . GLU A 1 100 ? -32.310 -5.816 44.163 1.00 87.19 100 GLU A CA 1
ATOM 779 C C . GLU A 1 100 ? -32.020 -6.196 45.623 1.00 87.19 100 GLU A C 1
ATOM 781 O O . GLU A 1 100 ? -31.470 -7.265 45.898 1.00 87.19 100 GLU A O 1
ATOM 786 N N . GLY A 1 101 ? -32.322 -5.291 46.558 1.00 89.56 101 GLY A N 1
ATOM 787 C CA . GLY A 1 101 ? -32.180 -5.571 47.987 1.00 89.56 101 GLY A CA 1
ATOM 788 C C . GLY A 1 101 ? -33.098 -6.714 48.421 1.00 89.56 101 GLY A C 1
ATOM 789 O O . GLY A 1 101 ? -34.182 -6.890 47.869 1.00 89.56 101 GLY A O 1
ATOM 790 N N . TRP A 1 102 ? -32.664 -7.494 49.409 1.00 89.06 102 TRP A N 1
ATOM 791 C CA . TRP A 1 102 ? -33.501 -8.533 50.006 1.00 89.06 102 TRP A CA 1
ATOM 792 C C . TRP A 1 102 ? -34.767 -7.914 50.616 1.00 89.06 102 TRP A C 1
ATOM 794 O O . TRP A 1 102 ? -34.683 -6.893 51.298 1.00 89.06 102 TRP A O 1
ATOM 804 N N . GLY A 1 103 ? -35.928 -8.529 50.375 1.00 84.50 103 GLY A N 1
ATOM 805 C CA . GLY A 1 103 ? -37.169 -8.182 51.075 1.00 84.50 103 GLY A CA 1
ATOM 806 C C . GLY A 1 103 ? -37.138 -8.631 52.539 1.00 84.50 103 GLY A C 1
ATOM 807 O O . GLY A 1 103 ? -36.359 -9.515 52.904 1.00 84.50 103 GLY A O 1
ATOM 808 N N . GLU A 1 104 ? -37.977 -8.028 53.383 1.00 83.06 104 GLU A N 1
ATOM 809 C CA . GLU A 1 104 ? -38.093 -8.434 54.789 1.00 83.06 104 GLU A CA 1
ATOM 810 C C . GLU A 1 104 ? -38.732 -9.825 54.934 1.00 83.06 104 GLU A C 1
ATOM 812 O O . GLU A 1 104 ? -39.555 -10.241 54.116 1.00 83.06 104 GLU A O 1
ATOM 817 N N . CYS A 1 105 ? -38.327 -10.559 55.975 1.00 81.06 105 CYS A N 1
ATOM 818 C CA . CYS A 1 105 ? -38.870 -11.883 56.283 1.00 81.06 105 CYS A CA 1
ATOM 819 C C . CYS A 1 105 ? -40.282 -11.764 56.880 1.00 81.06 105 CYS A C 1
ATOM 821 O O . CYS A 1 105 ? -40.494 -10.962 57.788 1.00 81.06 105 CYS A O 1
ATOM 823 N N . SER A 1 106 ? -41.215 -12.578 56.378 1.00 74.50 106 SER A N 1
ATOM 824 C CA . SER A 1 106 ? -42.597 -12.721 56.870 1.00 74.50 106 SER A CA 1
ATOM 825 C C . SER A 1 106 ? -42.714 -13.655 58.066 1.00 74.50 106 SER A C 1
ATOM 827 O O . SER A 1 106 ? -42.064 -14.726 57.999 1.00 74.50 106 SER A O 1
#

Organism: NCBI:txid188132

Foldseek 3Di:
DPDFDKDFADFFDADPPPRHGDDCVVCVVVDDGDDGIDTDDDDAADEKDKDDWDDFPDPAAKGKIFIDTDDPDPPRYDPVRGDDRMDMDHHHHPDDDDDDDDDDDD

InterPro domains:
  IPR000884 Thrombospondin type-1 (TSP1) repeat [PS50092] (44-95)
  IPR000884 Thrombospondin type-1 (TSP1) repeat [SM00209] (47-95)
  IPR036383 Thrombospondin type-1 repeat superfamily [G3DSA:2.20.100.10] (42-101)
  IPR036383 Thrombospondin type-1 repeat superfamily [SSF82895] (40-94)
  IPR050439 ADAMTS and ADAMTS-like [PTHR13723] (1-106)

Sequence (106 aa):
CGSVRRRHRDVQCVDSQSKRPLRPFHCQTVSSRPLSALGCPQKPCMNWTVSPWGLCSGSCGEGIRERLVYCPEPHRCSTMSRPNDTELCNLKSCTHWKTEGWGECS

pLDDT: mean 90.23, std 5.86, range [65.38, 97.75]